Protein AF-A0A4R1UHQ1-F1 (afdb_monomer)

Radius of gyration: 19.59 Å; Cα contacts (8 Å, |Δi|>4): 85; chains: 1; bounding box: 59×23×54 Å

Sequence (107 aa):
MIKPLSAIFSPREKTRHRWSVASRTIAGTLGAYAVTALGTVAVSLVLAALGVTRSEAVTAATLASYAVFAVVAMAVFHAASPMRAWALLIGAAVPLSLIVWFLGPAR

Foldseek 3Di:
DDDPPVVVDDPVRVVVVVVFVVLLVCLLPVLLLVLLVLQLLLQLLVCVVVVDDSVVSSVVSVVVSVVSSVVLSVVSVPDPGSVRSVVVSVVSNVVSVVSCVVSPPDD

Secondary structure (DSSP, 8-state):
----GGGTS-HHHHHHHHHHHHHHHHIIIIIHHHHHHHHHHHHHHHHHHTT--HHHHHHHHHHHHHHHHHHHHHHHHHSSSHHHHHHHHHHHHHHHHHHHHHHSPP-

Structure (mmCIF, N/CA/C/O backbone):
data_AF-A0A4R1UHQ1-F1
#
_entry.id   AF-A0A4R1UHQ1-F1
#
loop_
_atom_site.group_PDB
_atom_site.id
_atom_site.type_symbol
_atom_site.label_atom_id
_atom_site.label_alt_id
_atom_site.label_comp_id
_atom_site.label_asym_id
_atom_site.label_entity_id
_atom_site.label_seq_id
_atom_site.pdbx_PDB_ins_code
_atom_site.Cartn_x
_atom_site.Cartn_y
_atom_site.Cartn_z
_atom_site.occupancy
_atom_site.B_iso_or_equiv
_atom_site.auth_seq_id
_atom_site.auth_comp_id
_atom_site.auth_asym_id
_atom_site.auth_atom_id
_atom_site.pdbx_PDB_model_num
ATOM 1 N N . MET A 1 1 ? 40.808 -8.386 -33.286 1.00 60.12 1 MET A N 1
ATOM 2 C CA . MET A 1 1 ? 40.177 -7.080 -32.987 1.00 60.12 1 MET A CA 1
ATOM 3 C C . MET A 1 1 ? 38.725 -7.329 -32.585 1.00 60.12 1 MET A C 1
ATOM 5 O O . MET A 1 1 ? 37.888 -7.543 -33.449 1.00 60.12 1 MET A O 1
ATOM 9 N N . ILE A 1 2 ? 38.445 -7.443 -31.282 1.00 64.00 2 ILE A N 1
ATOM 10 C CA . ILE A 1 2 ? 37.104 -7.759 -30.760 1.00 64.00 2 ILE A CA 1
ATOM 11 C C . ILE A 1 2 ? 36.280 -6.469 -30.818 1.00 64.00 2 ILE A C 1
ATOM 13 O O . ILE A 1 2 ? 36.606 -5.495 -30.145 1.00 64.00 2 ILE A O 1
ATOM 17 N N . LYS A 1 3 ? 35.250 -6.429 -31.668 1.00 60.28 3 LYS A N 1
ATOM 18 C CA . LYS A 1 3 ? 34.326 -5.291 -31.760 1.00 60.28 3 LYS A CA 1
ATOM 19 C C . LYS A 1 3 ? 33.634 -5.132 -30.396 1.00 60.28 3 LYS A C 1
ATOM 21 O O . LYS A 1 3 ? 33.108 -6.126 -29.893 1.00 60.28 3 LYS A O 1
ATOM 26 N N . PRO A 1 4 ? 33.637 -3.946 -29.764 1.00 62.38 4 PRO A N 1
ATOM 27 C CA . PRO A 1 4 ? 33.049 -3.801 -28.440 1.00 62.38 4 PRO A CA 1
ATOM 28 C C . PRO A 1 4 ? 31.543 -4.091 -28.516 1.00 62.38 4 PRO A C 1
ATOM 30 O O . PRO A 1 4 ? 30.826 -3.492 -29.318 1.00 62.38 4 PRO A O 1
ATOM 33 N N . LEU A 1 5 ? 31.060 -5.011 -27.671 1.00 59.25 5 LEU A N 1
ATOM 34 C CA . LEU A 1 5 ? 29.651 -5.443 -27.601 1.00 59.25 5 LEU A CA 1
ATOM 35 C C . LEU A 1 5 ? 28.675 -4.264 -27.393 1.00 59.25 5 LEU A C 1
ATOM 37 O O . LEU A 1 5 ? 27.489 -4.349 -27.708 1.00 59.25 5 LEU A O 1
ATOM 41 N N . SER A 1 6 ? 29.186 -3.133 -26.897 1.00 59.00 6 SER A N 1
ATOM 42 C CA . SER A 1 6 ? 28.455 -1.877 -26.722 1.00 59.00 6 SER A CA 1
ATOM 43 C C . SER A 1 6 ? 27.929 -1.270 -28.030 1.00 59.00 6 SER A C 1
ATOM 45 O O . SER A 1 6 ? 27.027 -0.427 -27.957 1.00 59.00 6 SER A O 1
ATOM 47 N N . ALA A 1 7 ? 28.448 -1.710 -29.185 1.00 58.22 7 ALA A N 1
ATOM 48 C CA . ALA A 1 7 ? 28.046 -1.291 -30.527 1.00 58.22 7 ALA A CA 1
ATOM 49 C C . ALA A 1 7 ? 26.864 -2.089 -31.119 1.00 58.22 7 ALA A C 1
ATOM 51 O O . ALA A 1 7 ? 26.385 -1.728 -32.189 1.00 58.22 7 ALA A O 1
ATOM 52 N N . ILE A 1 8 ? 26.401 -3.162 -30.461 1.00 61.53 8 ILE A N 1
ATOM 53 C CA . ILE A 1 8 ? 25.323 -4.028 -30.983 1.00 61.53 8 ILE A CA 1
ATOM 54 C C . ILE A 1 8 ? 23.934 -3.527 -30.554 1.00 61.53 8 ILE A C 1
ATOM 56 O O . ILE A 1 8 ? 22.986 -3.606 -31.329 1.00 61.53 8 ILE A O 1
ATOM 60 N N . PHE A 1 9 ? 23.812 -2.956 -29.351 1.00 63.31 9 PHE A N 1
ATOM 61 C CA . PHE A 1 9 ? 22.532 -2.455 -28.846 1.00 63.31 9 PHE A CA 1
ATOM 62 C C . PHE A 1 9 ? 22.223 -1.059 -29.370 1.00 63.31 9 PHE A C 1
ATOM 64 O O . PHE A 1 9 ? 22.981 -0.108 -29.133 1.00 63.31 9 PHE A O 1
ATOM 71 N N . SER A 1 10 ? 21.061 -0.918 -30.005 1.00 77.31 10 SER A N 1
ATOM 72 C CA . SER A 1 10 ? 20.586 0.381 -30.469 1.00 77.31 10 SER A CA 1
ATOM 73 C C . SER A 1 10 ? 20.373 1.331 -29.276 1.00 77.31 10 SER A C 1
ATOM 75 O O . SER A 1 10 ? 20.006 0.889 -28.178 1.00 77.31 10 SER A O 1
ATOM 77 N N . PRO A 1 11 ? 20.534 2.656 -29.448 1.00 78.69 11 PRO A N 1
ATOM 78 C CA . PRO A 1 11 ? 20.227 3.632 -28.398 1.00 78.69 11 PRO A CA 1
ATOM 79 C C . PRO A 1 11 ? 18.824 3.454 -27.788 1.00 78.69 11 PRO A C 1
ATOM 81 O O . PRO A 1 11 ? 18.617 3.716 -26.603 1.00 78.69 11 PRO A O 1
ATOM 84 N N . ARG A 1 12 ? 17.865 2.947 -28.575 1.00 82.00 12 ARG A N 1
ATOM 85 C CA . ARG A 1 12 ? 16.494 2.659 -28.132 1.00 82.00 12 ARG A CA 1
ATOM 86 C C . ARG A 1 12 ? 16.424 1.511 -27.123 1.00 82.00 12 ARG A C 1
ATOM 88 O O . ARG A 1 12 ? 15.678 1.618 -26.155 1.00 82.00 12 ARG A O 1
ATOM 95 N N . GLU A 1 13 ? 17.198 0.443 -27.296 1.00 83.12 13 GLU A N 1
ATOM 96 C CA . GLU A 1 13 ? 17.191 -0.706 -26.376 1.00 83.12 13 GLU A CA 1
ATOM 97 C C . GLU A 1 13 ? 17.782 -0.354 -25.013 1.00 83.12 13 GLU A C 1
ATOM 99 O O . GLU A 1 13 ? 17.195 -0.688 -23.982 1.00 83.12 13 GLU A O 1
ATOM 104 N N . LYS A 1 14 ? 18.885 0.405 -24.997 1.00 84.38 14 LYS A N 1
ATOM 105 C CA . LYS A 1 14 ? 19.489 0.907 -23.753 1.00 84.38 14 LYS A CA 1
ATOM 106 C C . LYS A 1 14 ? 18.506 1.796 -22.988 1.00 84.38 14 LYS A C 1
ATOM 108 O O . LYS A 1 14 ? 18.335 1.637 -21.781 1.00 84.38 14 LYS A O 1
ATOM 113 N N . THR A 1 15 ? 17.809 2.685 -23.694 1.00 88.12 15 THR A N 1
ATOM 114 C CA . THR A 1 15 ? 16.775 3.548 -23.107 1.00 88.12 15 THR A CA 1
ATOM 115 C C . THR A 1 15 ? 15.598 2.738 -22.561 1.00 88.12 15 THR A C 1
ATOM 117 O O . THR A 1 15 ? 15.200 2.958 -21.419 1.00 88.12 15 THR A O 1
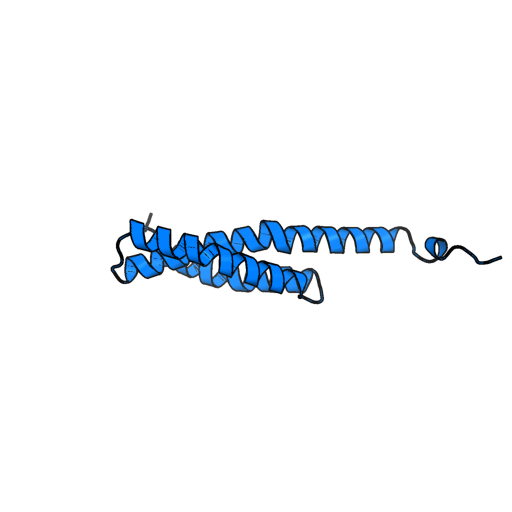ATOM 120 N N . ARG A 1 16 ? 15.083 1.745 -23.303 1.00 87.06 16 ARG A N 1
ATOM 121 C CA . ARG A 1 16 ? 14.010 0.850 -22.822 1.00 87.06 16 ARG A CA 1
ATOM 122 C C . ARG A 1 16 ? 14.419 0.074 -21.571 1.00 87.06 16 ARG A C 1
ATOM 124 O O . ARG A 1 16 ? 13.618 -0.047 -20.647 1.00 87.06 16 ARG A O 1
ATOM 131 N N . HIS A 1 17 ? 15.657 -0.413 -21.515 1.00 87.56 17 HIS A N 1
ATOM 132 C CA . HIS A 1 17 ? 16.170 -1.116 -20.342 1.00 87.56 17 HIS A CA 1
ATOM 133 C C . HIS A 1 17 ? 16.229 -0.198 -19.112 1.00 87.56 17 HIS A C 1
ATOM 135 O O . HIS A 1 17 ? 15.707 -0.553 -18.057 1.00 87.56 17 HIS A O 1
ATOM 141 N N . ARG A 1 18 ? 16.771 1.020 -19.257 1.00 90.31 18 ARG A N 1
ATOM 142 C CA . ARG A 1 18 ? 16.819 2.010 -18.165 1.00 90.31 18 ARG A CA 1
ATOM 143 C C . ARG A 1 18 ? 15.426 2.381 -17.658 1.00 90.31 18 ARG A C 1
ATOM 145 O O . ARG A 1 18 ? 15.217 2.412 -16.450 1.00 90.31 18 ARG A O 1
ATOM 152 N N . TRP A 1 19 ? 14.467 2.592 -18.561 1.00 91.62 19 TRP A N 1
ATOM 153 C CA . TRP A 1 19 ? 13.069 2.843 -18.196 1.00 91.62 19 TRP A CA 1
ATOM 154 C C . TRP A 1 19 ? 12.426 1.660 -17.472 1.00 91.62 19 TRP A C 1
ATOM 156 O O . TRP A 1 19 ? 11.700 1.856 -16.500 1.00 91.62 19 TRP A O 1
ATOM 166 N N . SER A 1 20 ? 12.722 0.431 -17.899 1.00 90.50 20 SER A N 1
ATOM 167 C CA . SER A 1 20 ? 12.245 -0.774 -17.218 1.00 90.50 20 SER A CA 1
ATOM 168 C C . SER A 1 20 ? 12.776 -0.873 -15.787 1.00 90.50 20 SER A C 1
ATOM 170 O O . SER A 1 20 ? 12.029 -1.271 -14.894 1.00 90.50 20 SER A O 1
ATOM 172 N N . VAL A 1 21 ? 14.050 -0.539 -15.564 1.00 91.69 21 VAL A N 1
ATOM 173 C CA . VAL A 1 21 ? 14.655 -0.532 -14.224 1.00 91.69 21 VAL A CA 1
ATOM 174 C C . VAL A 1 21 ? 14.042 0.579 -13.376 1.00 91.69 21 VAL A C 1
ATOM 176 O O . VAL A 1 21 ? 13.560 0.298 -12.285 1.00 91.69 21 VAL A O 1
ATOM 179 N N . ALA A 1 22 ? 13.962 1.805 -13.902 1.00 94.12 22 ALA A N 1
ATOM 180 C CA . ALA A 1 22 ? 13.365 2.937 -13.195 1.00 94.12 22 ALA A CA 1
ATOM 181 C C . ALA A 1 22 ? 11.912 2.655 -12.771 1.00 94.12 22 ALA A C 1
ATOM 183 O O . ALA A 1 22 ? 11.553 2.875 -11.618 1.00 94.12 22 ALA A O 1
ATOM 184 N N . SER A 1 23 ? 11.095 2.093 -13.670 1.00 94.12 23 SER A N 1
ATOM 185 C CA . SER A 1 23 ? 9.706 1.719 -13.374 1.00 94.12 23 SER A CA 1
ATOM 186 C C . SER A 1 23 ? 9.606 0.683 -12.251 1.00 94.12 23 SER A C 1
ATOM 188 O O . SER A 1 23 ? 8.773 0.828 -11.358 1.00 94.12 23 SER A O 1
ATOM 190 N N . ARG A 1 24 ? 10.479 -0.334 -12.249 1.00 91.44 24 ARG A N 1
ATOM 191 C CA . ARG A 1 24 ? 10.536 -1.337 -11.174 1.00 91.44 24 ARG A CA 1
ATOM 192 C C . ARG A 1 24 ? 10.965 -0.739 -9.845 1.00 91.44 24 ARG A C 1
ATOM 194 O O . ARG A 1 24 ? 10.362 -1.067 -8.832 1.00 91.44 24 ARG A O 1
ATOM 201 N N . THR A 1 25 ? 11.966 0.135 -9.845 1.00 94.88 25 THR A N 1
ATOM 202 C CA . THR A 1 25 ? 12.405 0.809 -8.621 1.00 94.88 25 THR A CA 1
ATOM 203 C C . THR A 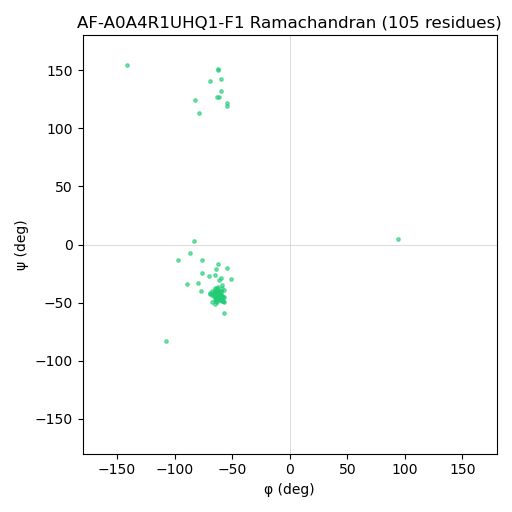1 25 ? 11.272 1.642 -8.034 1.00 94.88 25 THR A C 1
ATOM 205 O O . THR A 1 25 ? 11.018 1.549 -6.839 1.00 94.88 25 THR A O 1
ATOM 208 N N . ILE A 1 26 ? 10.535 2.388 -8.863 1.00 97.19 26 ILE A N 1
ATOM 209 C CA . ILE A 1 26 ? 9.363 3.160 -8.420 1.00 97.19 26 ILE A CA 1
ATOM 210 C C . ILE A 1 26 ? 8.276 2.231 -7.867 1.00 97.19 26 ILE A C 1
ATOM 212 O O . ILE A 1 26 ? 7.753 2.481 -6.783 1.00 97.19 26 ILE A O 1
ATOM 216 N N . ALA A 1 27 ? 7.960 1.140 -8.568 1.00 94.88 27 ALA A N 1
ATOM 217 C CA . ALA A 1 27 ? 6.964 0.175 -8.112 1.00 94.88 27 ALA A CA 1
ATOM 218 C C . ALA A 1 27 ? 7.361 -0.471 -6.771 1.00 94.88 27 ALA A C 1
ATOM 220 O O . ALA A 1 27 ? 6.548 -0.541 -5.856 1.00 94.88 27 ALA A O 1
ATOM 221 N N . GLY A 1 28 ? 8.615 -0.906 -6.628 1.00 93.06 28 GLY A N 1
ATOM 222 C CA . GLY A 1 28 ? 9.110 -1.601 -5.435 1.00 93.06 28 GLY A CA 1
ATOM 223 C C . GLY A 1 28 ? 9.366 -0.687 -4.239 1.00 93.06 28 GLY A C 1
ATOM 224 O O . GLY A 1 28 ? 9.532 -1.180 -3.129 1.00 93.06 28 GLY A O 1
ATOM 225 N N . THR A 1 29 ? 9.388 0.630 -4.451 1.00 95.00 29 THR A N 1
ATOM 226 C CA . THR A 1 29 ? 9.540 1.629 -3.387 1.00 95.00 29 THR A CA 1
ATOM 227 C C . THR A 1 29 ? 8.215 2.343 -3.143 1.00 95.00 29 THR A C 1
ATOM 229 O O . THR A 1 29 ? 7.455 1.947 -2.266 1.00 95.00 29 THR A O 1
ATOM 232 N N . LEU A 1 30 ? 7.899 3.357 -3.950 1.00 96.62 30 LEU A N 1
ATOM 233 C CA . LEU A 1 30 ? 6.709 4.192 -3.802 1.00 96.62 30 LEU A CA 1
ATOM 234 C C . LEU A 1 30 ? 5.417 3.388 -3.964 1.00 96.62 30 LEU A C 1
ATOM 236 O O . LEU A 1 30 ? 4.480 3.583 -3.197 1.00 96.62 30 LEU A O 1
ATOM 240 N N . GLY A 1 31 ? 5.375 2.465 -4.926 1.00 96.31 31 GLY A N 1
ATOM 241 C CA . GLY A 1 31 ? 4.209 1.609 -5.144 1.00 96.31 31 GLY A CA 1
ATOM 242 C C . GLY A 1 31 ? 3.945 0.670 -3.964 1.00 96.31 31 GLY A C 1
ATOM 243 O O . GLY A 1 31 ? 2.841 0.647 -3.422 1.00 96.31 31 GLY A O 1
ATOM 244 N N . ALA A 1 32 ? 4.973 -0.055 -3.520 1.00 97.25 32 ALA A N 1
ATOM 245 C CA . ALA A 1 32 ? 4.901 -0.921 -2.347 1.00 97.25 32 ALA A CA 1
ATOM 246 C C . ALA A 1 32 ? 4.537 -0.137 -1.076 1.00 97.25 32 ALA A C 1
ATOM 248 O O . ALA A 1 32 ? 3.717 -0.6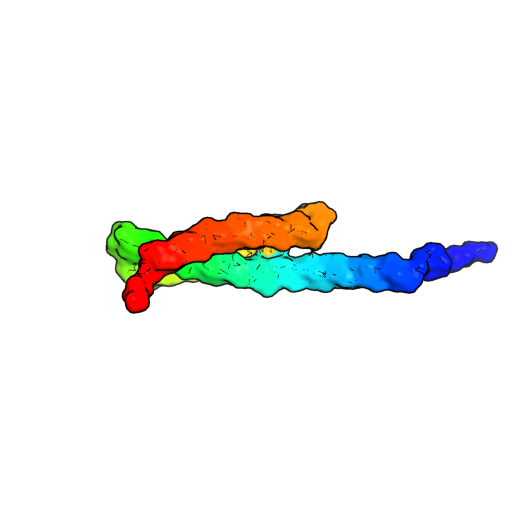01 -0.282 1.00 97.25 32 ALA A O 1
ATOM 249 N N . TYR A 1 33 ? 5.083 1.072 -0.909 1.00 97.25 33 TYR A N 1
ATOM 250 C CA . TYR A 1 33 ? 4.775 1.945 0.224 1.00 97.25 33 TYR A CA 1
AT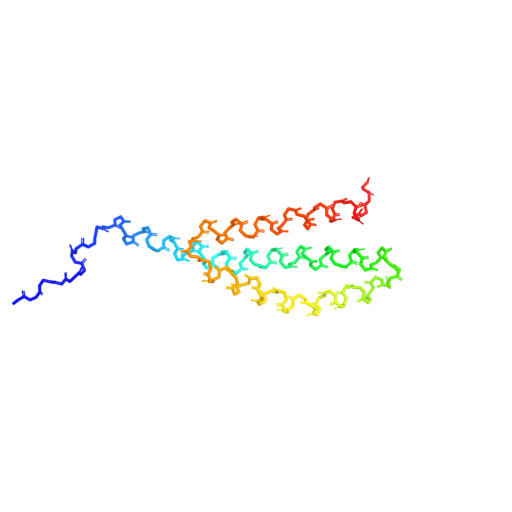OM 251 C C . TYR A 1 33 ? 3.312 2.372 0.207 1.00 97.25 33 TYR A C 1
ATOM 253 O O . TYR A 1 33 ? 2.631 2.237 1.218 1.00 97.25 33 TYR A O 1
ATOM 261 N N . ALA A 1 34 ? 2.807 2.819 -0.946 1.00 98.06 34 ALA A N 1
ATOM 262 C CA . ALA A 1 34 ? 1.419 3.239 -1.097 1.00 98.06 34 ALA A CA 1
ATOM 263 C C . ALA A 1 34 ? 0.438 2.103 -0.768 1.00 98.06 34 ALA A C 1
ATOM 265 O O . ALA A 1 34 ? -0.497 2.308 0.004 1.00 98.06 34 ALA A O 1
ATOM 266 N N . VAL A 1 35 ? 0.676 0.895 -1.294 1.00 98.31 35 VAL A N 1
ATOM 267 C CA . VAL A 1 35 ? -0.155 -0.285 -0.995 1.00 98.31 35 VAL A CA 1
ATOM 268 C C . VAL A 1 35 ? -0.071 -0.661 0.481 1.00 98.31 35 VAL A C 1
ATOM 270 O O . VAL A 1 35 ? -1.097 -0.941 1.095 1.00 98.31 35 VAL A O 1
ATOM 273 N N . THR A 1 36 ? 1.125 -0.631 1.071 1.00 98.44 36 THR A N 1
ATOM 274 C CA . THR A 1 36 ? 1.308 -0.955 2.491 1.00 98.44 36 THR A CA 1
ATOM 275 C C . THR A 1 36 ? 0.599 0.060 3.376 1.00 98.44 36 THR A C 1
ATOM 277 O O . THR A 1 36 ? -0.151 -0.338 4.255 1.00 98.44 36 THR A O 1
ATOM 280 N N . ALA A 1 37 ? 0.776 1.358 3.128 1.00 98.25 37 ALA A N 1
ATOM 281 C CA . ALA A 1 37 ? 0.123 2.414 3.892 1.00 98.25 37 ALA A CA 1
ATOM 282 C C . ALA A 1 37 ? -1.406 2.302 3.809 1.00 98.25 37 ALA A C 1
ATOM 284 O O . ALA A 1 37 ? -2.089 2.373 4.830 1.00 98.25 37 ALA A O 1
ATOM 285 N N . LEU A 1 38 ? -1.942 2.052 2.610 1.00 98.31 38 LEU A N 1
ATOM 286 C CA . LEU A 1 38 ? -3.366 1.793 2.415 1.00 98.31 38 LEU A CA 1
ATOM 287 C C . LEU A 1 38 ? -3.825 0.542 3.183 1.00 98.31 38 LEU A C 1
ATOM 289 O O . LEU A 1 38 ? -4.868 0.565 3.833 1.00 98.31 38 LEU A O 1
ATOM 293 N N . GLY A 1 39 ? -3.025 -0.526 3.154 1.00 98.25 39 GLY A N 1
ATOM 294 C CA . GLY A 1 39 ? -3.255 -1.746 3.924 1.00 98.25 39 GLY A CA 1
ATOM 295 C C . GLY A 1 39 ? -3.269 -1.502 5.431 1.00 98.25 39 GLY A C 1
ATOM 296 O O . GLY A 1 39 ? -4.172 -1.977 6.112 1.00 98.25 39 GLY A O 1
ATOM 297 N N . THR A 1 40 ? -2.338 -0.701 5.951 1.00 98.44 40 THR A N 1
ATOM 298 C CA . THR A 1 40 ? -2.283 -0.304 7.364 1.00 98.44 40 THR A CA 1
ATOM 299 C C . THR A 1 40 ? -3.570 0.395 7.787 1.00 98.44 40 THR A C 1
ATOM 301 O O . THR A 1 40 ? -4.131 0.071 8.835 1.00 98.44 40 THR A O 1
ATOM 304 N N . VAL A 1 41 ? -4.075 1.321 6.966 1.00 98.12 41 VAL A N 1
ATOM 305 C CA . VAL A 1 41 ? -5.353 2.002 7.221 1.00 98.12 41 VAL A CA 1
ATOM 306 C C . VAL A 1 41 ? -6.509 1.003 7.192 1.00 98.12 41 VAL A C 1
ATOM 308 O O . VAL A 1 41 ? -7.303 0.975 8.130 1.00 98.12 41 VAL A O 1
ATOM 311 N N . ALA A 1 42 ? -6.584 0.154 6.165 1.00 98.12 42 ALA A N 1
ATOM 312 C CA . ALA A 1 42 ? -7.639 -0.849 6.033 1.00 98.12 42 ALA A CA 1
ATOM 313 C C . ALA A 1 42 ? -7.682 -1.798 7.242 1.00 98.12 42 ALA A C 1
ATOM 315 O O . ALA A 1 42 ? -8.739 -1.984 7.838 1.00 98.12 42 ALA A O 1
ATOM 316 N N . VAL A 1 43 ? -6.534 -2.341 7.657 1.00 98.25 43 VAL A N 1
ATOM 317 C CA . VAL A 1 43 ? -6.428 -3.234 8.822 1.00 98.25 43 VAL A CA 1
ATOM 318 C C . VAL A 1 43 ? -6.805 -2.504 10.107 1.00 98.25 43 VAL A C 1
ATOM 320 O O . VAL A 1 43 ? -7.538 -3.055 10.922 1.00 98.25 43 VAL A O 1
ATOM 323 N N . SER A 1 44 ? -6.371 -1.252 10.274 1.00 98.25 44 SER A N 1
ATOM 324 C CA . SER A 1 44 ? -6.736 -0.434 11.438 1.00 98.25 44 SER A CA 1
ATOM 325 C C . SER A 1 44 ? -8.254 -0.248 11.546 1.00 98.25 44 SER A C 1
ATOM 327 O O . SER A 1 44 ? -8.811 -0.372 12.634 1.00 98.25 44 SER A O 1
ATOM 329 N N . LEU A 1 45 ? -8.929 0.021 10.422 1.00 97.50 45 LEU A N 1
ATOM 330 C CA . LEU A 1 45 ? -10.387 0.165 10.367 1.00 97.50 45 LEU A CA 1
ATOM 331 C C . LEU A 1 45 ? -11.104 -1.158 10.635 1.00 97.50 45 LEU A C 1
A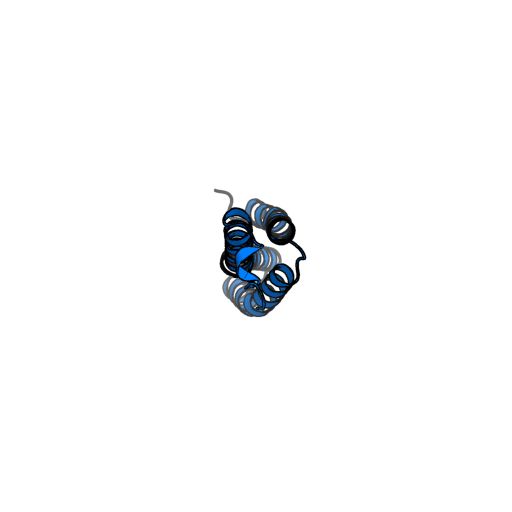TOM 333 O O . LEU A 1 45 ? -12.065 -1.176 11.397 1.00 97.50 45 LEU A O 1
ATOM 337 N N . VAL A 1 46 ? -10.622 -2.263 10.061 1.00 97.81 46 VAL A N 1
ATOM 338 C CA . VAL A 1 46 ? -11.179 -3.600 10.311 1.00 97.81 46 VAL A CA 1
ATOM 339 C C . VAL A 1 46 ? -11.061 -3.967 11.790 1.00 97.81 46 VAL A C 1
ATOM 341 O O . VAL A 1 46 ? -12.048 -4.372 12.392 1.00 97.81 46 VAL A O 1
ATOM 344 N N . LEU A 1 47 ? -9.892 -3.780 12.408 1.00 97.75 47 LEU A N 1
ATOM 345 C CA . LEU A 1 47 ? -9.695 -4.067 13.832 1.00 97.75 47 LEU A CA 1
ATOM 346 C C . LEU A 1 47 ? -10.588 -3.192 14.720 1.00 97.75 47 LEU A C 1
ATOM 348 O O . LEU A 1 47 ? -11.204 -3.700 15.655 1.00 97.75 47 LEU A O 1
ATOM 352 N N . ALA A 1 48 ? -10.708 -1.901 14.404 1.00 96.81 48 ALA A N 1
ATOM 353 C CA . ALA A 1 48 ? -11.609 -1.008 15.125 1.00 96.81 48 ALA A CA 1
ATOM 354 C C . ALA A 1 48 ? -13.082 -1.432 14.979 1.00 96.81 48 ALA A C 1
ATOM 356 O O . ALA A 1 48 ? -13.819 -1.429 15.962 1.00 96.81 48 ALA A O 1
ATOM 357 N N . ALA A 1 49 ? -13.503 -1.860 13.783 1.00 95.25 49 ALA A N 1
ATOM 358 C CA . ALA A 1 49 ? -14.849 -2.383 13.539 1.00 95.25 49 ALA A CA 1
ATOM 359 C C . ALA A 1 49 ? -15.129 -3.692 14.302 1.00 95.25 49 ALA A C 1
ATOM 361 O O . ALA A 1 49 ? -16.276 -3.973 14.639 1.00 95.25 49 ALA A O 1
ATOM 362 N N . LEU A 1 50 ? -14.087 -4.466 14.620 1.00 96.75 50 LEU A N 1
ATOM 363 C CA . LEU A 1 50 ? -14.159 -5.662 15.466 1.00 96.75 50 LEU A CA 1
ATOM 364 C C . LEU A 1 50 ? -14.125 -5.350 16.977 1.00 96.75 50 LEU A C 1
ATOM 366 O O . LEU A 1 50 ? -14.133 -6.275 17.785 1.00 96.75 50 LEU A O 1
ATOM 370 N N . GLY A 1 51 ? -14.097 -4.072 17.371 1.00 96.25 51 GLY A N 1
ATOM 371 C CA . GLY A 1 51 ? -14.152 -3.635 18.770 1.00 96.25 51 GLY A CA 1
ATOM 372 C C . GLY A 1 51 ? -12.793 -3.396 19.436 1.00 96.25 51 GLY A C 1
ATOM 373 O O . GLY A 1 51 ? -12.753 -3.098 20.628 1.00 96.25 51 GLY A O 1
ATOM 374 N N . VAL A 1 52 ? -11.681 -3.492 18.698 1.00 97.62 52 VAL A N 1
ATOM 375 C CA . VAL A 1 52 ? -10.352 -3.128 19.219 1.00 97.62 52 VAL A CA 1
ATOM 376 C C . VAL A 1 52 ? -10.280 -1.614 19.420 1.00 97.62 52 VAL A C 1
ATOM 378 O O . VAL A 1 52 ? -10.771 -0.841 18.593 1.00 97.62 52 VAL A O 1
ATOM 381 N N . THR A 1 53 ? -9.639 -1.162 20.502 1.00 97.19 53 THR A N 1
ATOM 382 C CA . THR A 1 53 ? -9.459 0.276 20.728 1.00 97.19 53 THR A CA 1
ATOM 383 C C . THR A 1 53 ? -8.667 0.904 19.577 1.00 97.19 53 THR A C 1
ATOM 385 O O . THR A 1 53 ? -7.734 0.311 19.030 1.00 97.19 53 THR A O 1
ATOM 388 N N . ARG A 1 54 ? -9.021 2.132 19.179 1.00 94.62 54 ARG A N 1
ATOM 389 C CA . ARG A 1 54 ? -8.430 2.771 17.990 1.00 94.62 54 ARG A CA 1
ATOM 390 C C . ARG A 1 54 ? -6.905 2.905 18.087 1.00 94.62 54 ARG A C 1
ATOM 392 O O . ARG A 1 54 ? -6.215 2.742 17.084 1.00 94.62 54 ARG A O 1
ATOM 399 N N . SER A 1 55 ? -6.383 3.192 19.279 1.00 97.38 55 SER A N 1
ATOM 400 C CA . SER A 1 55 ? -4.942 3.294 19.536 1.00 97.38 55 SER A CA 1
ATOM 401 C C . SER A 1 55 ? -4.226 1.957 19.359 1.00 97.38 55 SER A C 1
ATOM 403 O O . SER A 1 55 ? -3.180 1.911 18.712 1.00 97.38 55 SER A O 1
ATOM 405 N N . GLU A 1 56 ? -4.789 0.866 19.880 1.00 97.69 56 GLU A N 1
ATOM 406 C CA . GLU A 1 56 ? -4.208 -0.474 19.741 1.00 97.69 56 GLU A CA 1
ATOM 407 C C . GLU A 1 56 ? -4.293 -0.965 18.297 1.00 97.69 56 GLU A C 1
ATOM 409 O O . GLU A 1 56 ? -3.302 -1.460 17.767 1.00 97.69 56 GLU A O 1
ATOM 414 N N . ALA A 1 57 ? -5.431 -0.750 17.628 1.00 98.06 57 ALA A N 1
ATOM 415 C CA . ALA A 1 57 ? -5.635 -1.123 16.231 1.00 98.06 57 ALA A CA 1
ATOM 416 C C . ALA A 1 57 ? -4.591 -0.473 15.308 1.00 98.06 57 ALA A C 1
ATOM 418 O O . ALA A 1 57 ? -3.936 -1.165 14.527 1.00 98.06 57 ALA A O 1
ATOM 419 N N . VAL A 1 58 ? -4.389 0.845 15.432 1.00 97.88 58 VAL A N 1
ATOM 420 C CA . VAL A 1 58 ? -3.398 1.580 14.628 1.00 97.88 58 VAL A CA 1
ATOM 421 C C . VAL A 1 58 ? -1.974 1.145 14.967 1.00 97.88 58 VAL A C 1
ATOM 423 O O . VAL A 1 58 ? -1.159 0.967 14.060 1.00 97.88 58 VAL A O 1
ATOM 426 N N . THR A 1 59 ? -1.665 0.935 16.248 1.00 98.38 59 THR A N 1
ATOM 427 C CA . THR A 1 59 ? -0.331 0.489 16.678 1.00 98.38 59 THR A CA 1
ATOM 428 C C . THR A 1 59 ? -0.009 -0.896 16.115 1.00 98.38 59 THR A C 1
ATOM 430 O O . THR A 1 59 ? 1.030 -1.075 15.479 1.00 98.38 59 THR A O 1
ATOM 433 N N . ALA A 1 60 ? -0.923 -1.858 16.267 1.00 97.88 60 ALA A N 1
ATOM 434 C CA . ALA A 1 60 ? -0.763 -3.215 15.752 1.00 97.88 60 ALA A CA 1
ATOM 435 C C . ALA A 1 60 ? -0.635 -3.235 14.221 1.00 97.88 60 ALA A C 1
ATOM 437 O O . ALA A 1 60 ? 0.277 -3.869 13.688 1.00 97.88 60 ALA A O 1
ATOM 438 N N . ALA A 1 61 ? -1.490 -2.493 13.509 1.00 98.06 61 ALA A N 1
ATOM 439 C CA . ALA A 1 61 ? -1.422 -2.388 12.054 1.00 98.06 61 ALA A CA 1
ATOM 440 C C . ALA A 1 61 ? -0.103 -1.753 11.580 1.00 98.06 61 ALA A C 1
ATOM 442 O O . ALA A 1 61 ? 0.494 -2.216 10.610 1.00 98.06 61 ALA A O 1
ATOM 443 N N . THR A 1 62 ? 0.385 -0.725 12.279 1.00 97.88 62 THR A N 1
ATOM 444 C CA . THR A 1 62 ? 1.652 -0.054 11.947 1.00 97.88 62 THR A CA 1
ATOM 445 C C . THR A 1 62 ? 2.843 -0.990 12.140 1.00 97.88 62 THR A C 1
ATOM 447 O O . THR A 1 62 ? 3.711 -1.055 11.273 1.00 97.88 62 THR A O 1
ATOM 450 N N . LEU A 1 63 ? 2.874 -1.777 13.219 1.00 98.25 63 LEU A N 1
ATOM 451 C CA . LEU A 1 63 ? 3.919 -2.785 13.427 1.00 98.25 63 LEU A CA 1
ATOM 452 C C . LEU A 1 63 ? 3.872 -3.879 12.352 1.00 98.25 63 LEU A C 1
ATOM 454 O O . LEU A 1 63 ? 4.903 -4.210 11.764 1.00 98.25 63 LEU A O 1
ATOM 458 N N . ALA A 1 64 ? 2.677 -4.384 12.028 1.00 97.62 64 ALA A N 1
ATOM 459 C CA . ALA A 1 64 ? 2.493 -5.364 10.958 1.00 97.62 64 ALA A CA 1
ATOM 460 C C . ALA A 1 64 ? 2.927 -4.821 9.582 1.00 97.62 64 ALA A C 1
ATOM 462 O O . ALA A 1 64 ? 3.417 -5.579 8.741 1.00 97.62 64 ALA A O 1
ATOM 463 N N . SER A 1 65 ? 2.807 -3.506 9.363 1.00 97.88 65 SER A N 1
ATOM 464 C CA . SER A 1 65 ? 3.141 -2.857 8.092 1.00 97.88 65 SER A CA 1
ATOM 465 C C . SER A 1 65 ? 4.599 -3.047 7.663 1.00 97.88 65 SER A C 1
ATOM 467 O O . SER A 1 65 ? 4.860 -3.128 6.467 1.00 97.88 65 SER A O 1
ATOM 469 N N . TYR A 1 66 ? 5.545 -3.212 8.595 1.00 97.25 66 TYR A N 1
ATOM 470 C CA . TYR A 1 66 ? 6.948 -3.477 8.254 1.00 97.25 66 TYR A CA 1
ATOM 471 C C . TYR A 1 66 ? 7.120 -4.817 7.531 1.00 97.25 66 TYR A C 1
ATOM 473 O O . TYR A 1 66 ? 7.794 -4.892 6.501 1.00 97.25 66 TYR A O 1
ATOM 481 N N . ALA A 1 67 ? 6.474 -5.869 8.041 1.00 97.88 67 ALA A N 1
ATOM 482 C CA . ALA A 1 67 ? 6.495 -7.186 7.413 1.00 97.88 67 ALA A CA 1
ATOM 483 C C . ALA A 1 67 ? 5.742 -7.168 6.076 1.00 97.88 67 ALA A C 1
ATOM 485 O O . ALA A 1 67 ? 6.242 -7.686 5.076 1.00 97.88 67 ALA A O 1
ATOM 486 N N . VAL A 1 68 ? 4.576 -6.513 6.035 1.00 97.44 68 VAL A N 1
ATOM 487 C CA . VAL A 1 68 ? 3.782 -6.366 4.805 1.00 97.44 68 VAL A CA 1
ATOM 488 C C . VAL A 1 68 ? 4.573 -5.622 3.729 1.00 97.44 68 VAL A C 1
ATOM 490 O O . VAL A 1 68 ? 4.642 -6.099 2.599 1.00 97.44 68 VAL A O 1
ATOM 493 N N . PHE A 1 69 ? 5.235 -4.513 4.070 1.00 97.31 69 PHE A N 1
ATOM 494 C CA . PHE A 1 69 ? 6.061 -3.752 3.133 1.00 97.31 69 PHE A CA 1
ATOM 495 C C . PHE A 1 69 ? 7.175 -4.609 2.538 1.00 97.31 69 PHE A C 1
ATOM 497 O O . PHE A 1 69 ? 7.354 -4.615 1.321 1.00 97.31 69 PHE A O 1
ATOM 504 N N . ALA A 1 70 ? 7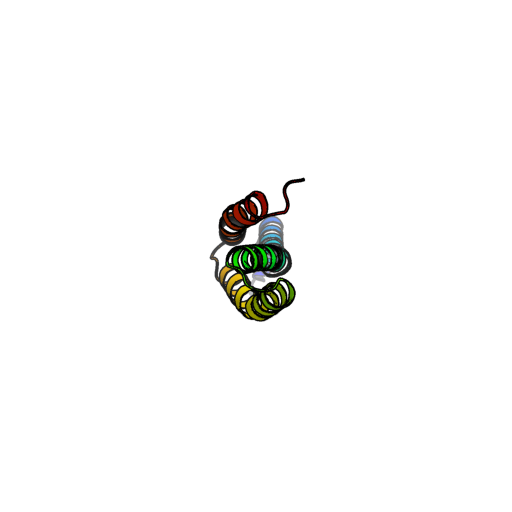.893 -5.364 3.375 1.00 97.25 70 ALA A N 1
ATOM 505 C CA . ALA A 1 70 ? 8.956 -6.249 2.914 1.00 97.25 70 ALA A CA 1
ATOM 506 C C . ALA A 1 70 ? 8.424 -7.295 1.923 1.00 97.25 70 ALA A C 1
ATOM 508 O O . ALA A 1 70 ? 8.980 -7.447 0.836 1.00 97.25 70 ALA A O 1
ATOM 509 N N . VAL A 1 71 ? 7.307 -7.956 2.247 1.00 97.69 71 VAL A N 1
ATOM 510 C CA . VAL A 1 71 ? 6.677 -8.957 1.369 1.00 97.69 71 VAL A CA 1
ATOM 511 C C . VAL A 1 71 ? 6.228 -8.337 0.044 1.00 97.69 71 VAL A C 1
ATOM 513 O O . VAL A 1 71 ? 6.511 -8.891 -1.020 1.00 97.69 71 VAL A O 1
ATOM 516 N N . VAL A 1 72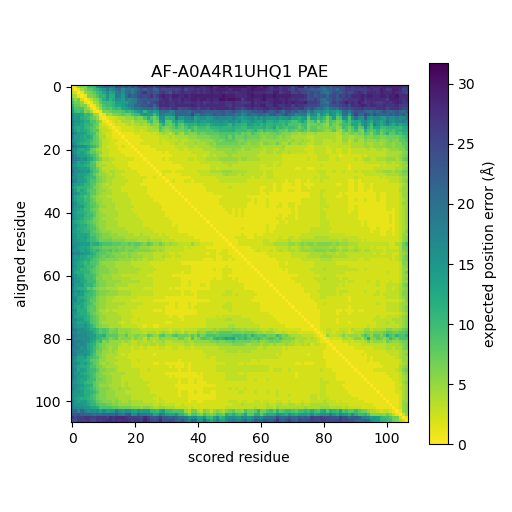 ? 5.572 -7.174 0.080 1.00 97.06 72 VAL A N 1
ATOM 517 C CA . VAL A 1 72 ? 5.100 -6.480 -1.129 1.00 97.06 72 VAL A CA 1
ATOM 518 C C . VAL A 1 72 ? 6.279 -6.033 -1.996 1.00 97.06 72 VAL A C 1
ATOM 520 O O . VAL A 1 72 ? 6.272 -6.264 -3.207 1.00 97.06 72 VAL A O 1
ATOM 523 N N . ALA A 1 73 ? 7.322 -5.450 -1.400 1.00 95.69 73 ALA A N 1
ATOM 524 C CA . ALA A 1 73 ? 8.527 -5.046 -2.118 1.00 95.69 73 ALA A CA 1
ATOM 525 C C . ALA A 1 73 ? 9.228 -6.257 -2.759 1.00 95.69 73 ALA A C 1
ATOM 527 O O . ALA A 1 73 ? 9.561 -6.217 -3.946 1.00 95.69 73 ALA A O 1
ATOM 528 N N . MET A 1 74 ? 9.387 -7.363 -2.021 1.00 96.12 74 MET A N 1
ATOM 529 C CA . MET A 1 74 ? 9.952 -8.610 -2.549 1.00 96.12 74 MET A CA 1
ATOM 530 C C . MET A 1 74 ? 9.133 -9.149 -3.726 1.00 96.12 74 MET A C 1
ATOM 532 O O . MET A 1 74 ? 9.711 -9.501 -4.753 1.00 96.12 74 MET A O 1
ATOM 536 N N . ALA A 1 75 ? 7.800 -9.158 -3.628 1.00 95.12 75 ALA A N 1
ATOM 537 C CA . ALA A 1 75 ? 6.925 -9.599 -4.712 1.00 95.12 75 ALA A CA 1
ATOM 538 C C . ALA A 1 75 ? 7.084 -8.735 -5.976 1.00 95.12 75 ALA A C 1
ATOM 540 O O . ALA A 1 75 ? 7.151 -9.264 -7.089 1.00 95.12 75 ALA A O 1
ATOM 541 N N . VAL A 1 76 ? 7.210 -7.413 -5.818 1.00 95.19 76 VAL A N 1
ATOM 542 C CA . VAL A 1 76 ? 7.449 -6.486 -6.934 1.00 95.19 76 VAL A CA 1
ATOM 543 C C . VAL A 1 76 ? 8.798 -6.743 -7.604 1.00 95.19 76 VAL A C 1
ATOM 545 O O . VAL A 1 76 ? 8.862 -6.822 -8.834 1.00 95.19 76 VAL A O 1
ATOM 548 N N . PHE A 1 77 ? 9.873 -6.899 -6.827 1.00 92.19 77 PHE A N 1
ATOM 549 C CA . PHE A 1 77 ? 11.199 -7.172 -7.387 1.00 92.19 77 PHE A CA 1
ATOM 550 C C . PHE A 1 77 ? 11.313 -8.579 -7.987 1.00 92.19 77 PHE A C 1
ATOM 552 O O . PHE A 1 77 ? 12.059 -8.767 -8.948 1.00 92.19 77 PHE A O 1
ATOM 559 N N . HIS A 1 78 ? 10.532 -9.542 -7.493 1.00 94.19 78 HIS A N 1
ATOM 560 C CA . HIS A 1 78 ? 10.447 -10.891 -8.049 1.00 94.19 78 HIS A CA 1
ATOM 561 C C . HIS A 1 78 ? 9.623 -10.964 -9.349 1.00 94.19 78 HIS A C 1
ATOM 563 O O . HIS A 1 78 ? 9.821 -11.864 -10.166 1.00 94.19 78 HIS A O 1
ATOM 569 N N . ALA A 1 79 ? 8.697 -10.029 -9.584 1.00 91.38 79 ALA A N 1
ATOM 570 C CA . ALA A 1 79 ? 7.826 -10.058 -10.756 1.00 91.38 79 ALA A CA 1
ATOM 571 C C . ALA A 1 79 ? 8.633 -10.009 -12.062 1.00 91.38 79 ALA A C 1
ATOM 573 O O . ALA A 1 79 ? 9.470 -9.132 -12.235 1.00 91.38 79 ALA A O 1
ATOM 574 N N . ALA A 1 80 ? 8.341 -10.892 -13.026 1.00 83.81 80 ALA A N 1
ATOM 575 C CA . ALA A 1 80 ? 9.124 -11.049 -14.263 1.00 83.81 80 ALA A CA 1
ATOM 576 C C . ALA A 1 80 ? 9.132 -9.822 -15.205 1.00 83.81 80 ALA A C 1
ATOM 578 O O . ALA A 1 80 ? 10.048 -9.676 -16.014 1.00 83.81 80 ALA A O 1
ATOM 579 N N . SER A 1 81 ? 8.152 -8.919 -15.096 1.00 87.56 81 SER A N 1
ATOM 580 C CA . SER A 1 81 ? 8.072 -7.695 -15.904 1.00 87.56 81 SER A CA 1
ATOM 581 C C . SER A 1 81 ? 7.572 -6.498 -15.084 1.00 87.56 81 SER A C 1
ATOM 583 O O . SER A 1 81 ? 6.824 -6.695 -14.122 1.00 87.56 81 SER A O 1
ATOM 585 N N . PRO A 1 82 ? 7.918 -5.250 -15.469 1.00 86.25 82 PRO A N 1
ATOM 586 C CA . PRO A 1 82 ? 7.399 -4.054 -14.799 1.00 86.25 82 PRO A CA 1
ATOM 587 C C . PRO A 1 82 ? 5.868 -3.999 -14.795 1.00 86.25 82 PRO A C 1
ATOM 589 O O . PRO A 1 82 ? 5.266 -3.653 -13.786 1.00 86.25 82 PRO A O 1
ATOM 592 N N . MET A 1 83 ? 5.225 -4.408 -15.894 1.00 91.19 83 MET A N 1
ATOM 593 C CA . MET A 1 83 ? 3.762 -4.417 -15.990 1.00 91.19 83 MET A CA 1
ATOM 594 C C . MET A 1 83 ? 3.129 -5.371 -14.969 1.00 91.19 83 MET A C 1
ATOM 596 O O . MET A 1 83 ? 2.127 -5.035 -14.347 1.00 91.19 83 MET A O 1
ATOM 600 N N . ARG A 1 84 ? 3.738 -6.545 -14.754 1.00 92.31 84 ARG A N 1
ATOM 601 C CA . ARG A 1 84 ? 3.281 -7.503 -13.738 1.00 92.31 84 ARG A CA 1
ATOM 602 C C . ARG A 1 84 ? 3.422 -6.950 -12.322 1.00 92.31 84 ARG A C 1
ATOM 604 O O . ARG A 1 84 ? 2.516 -7.150 -11.525 1.00 92.31 84 ARG A O 1
ATOM 611 N N . ALA A 1 85 ? 4.507 -6.232 -12.027 1.00 94.19 85 ALA A N 1
ATOM 612 C CA . ALA A 1 85 ? 4.674 -5.572 -10.732 1.00 94.19 85 ALA A CA 1
ATOM 613 C C . ALA A 1 85 ? 3.542 -4.571 -10.453 1.00 94.19 85 ALA A C 1
ATOM 615 O O . ALA A 1 85 ? 2.914 -4.630 -9.400 1.00 94.19 85 ALA A O 1
ATOM 616 N N . TRP A 1 86 ? 3.230 -3.699 -11.415 1.00 95.69 86 TRP A N 1
ATOM 617 C CA . TRP A 1 86 ? 2.125 -2.748 -11.274 1.00 95.69 86 TRP A CA 1
ATOM 618 C C . TRP A 1 86 ? 0.762 -3.432 -11.176 1.00 95.69 86 TRP A C 1
ATOM 620 O O . TRP A 1 86 ? -0.054 -3.027 -10.355 1.00 95.69 86 TRP A O 1
ATOM 630 N N . ALA A 1 87 ? 0.523 -4.494 -11.949 1.00 96.88 87 ALA A N 1
ATOM 631 C CA . ALA A 1 87 ? -0.718 -5.259 -11.867 1.00 96.88 87 ALA A CA 1
ATOM 632 C C . ALA A 1 87 ? -0.925 -5.890 -10.479 1.00 96.88 87 ALA A C 1
ATOM 634 O O . ALA A 1 87 ? -2.036 -5.845 -9.960 1.00 96.88 87 ALA A O 1
ATOM 635 N N . LEU A 1 88 ? 0.136 -6.419 -9.855 1.00 95.94 88 LEU A N 1
ATOM 636 C CA . LEU A 1 88 ? 0.080 -6.932 -8.481 1.00 95.94 88 LEU A CA 1
ATOM 637 C C . LEU A 1 88 ? -0.266 -5.823 -7.479 1.00 95.94 88 LEU A C 1
ATOM 639 O O . LEU A 1 88 ? -1.144 -6.009 -6.640 1.00 95.94 88 LEU A O 1
ATOM 643 N N . LEU A 1 89 ? 0.382 -4.659 -7.590 1.00 97.38 89 LEU A N 1
ATOM 644 C CA . LEU A 1 89 ? 0.130 -3.525 -6.697 1.00 97.38 89 LEU A CA 1
ATOM 645 C C . LEU A 1 89 ? -1.295 -2.984 -6.838 1.00 97.38 89 LEU A C 1
ATOM 647 O O . LEU A 1 89 ? -1.967 -2.775 -5.834 1.00 97.38 89 LEU A O 1
ATOM 651 N N . ILE A 1 90 ? -1.776 -2.791 -8.068 1.00 97.69 90 ILE A N 1
ATOM 652 C CA . ILE A 1 90 ? -3.143 -2.322 -8.334 1.00 97.69 90 ILE A CA 1
ATOM 653 C C . ILE A 1 90 ? -4.155 -3.370 -7.866 1.00 97.69 90 ILE A C 1
ATOM 655 O O . ILE A 1 90 ? -5.125 -3.027 -7.194 1.00 97.69 90 ILE A O 1
ATOM 659 N N . GLY A 1 91 ? -3.904 -4.647 -8.162 1.00 97.62 91 GLY A N 1
ATOM 660 C CA . GLY A 1 91 ? -4.748 -5.755 -7.724 1.00 97.62 91 GLY A CA 1
ATOM 661 C C . GLY A 1 91 ? -4.885 -5.837 -6.203 1.00 97.62 91 GLY A C 1
ATOM 662 O O . GLY A 1 91 ? -5.966 -6.148 -5.719 1.00 97.62 91 GLY A O 1
ATOM 663 N N . ALA A 1 92 ? -3.833 -5.499 -5.450 1.00 97.31 92 ALA A N 1
ATOM 664 C CA . ALA A 1 92 ? -3.893 -5.378 -3.994 1.00 97.31 92 ALA A CA 1
ATOM 665 C C . ALA A 1 92 ? -4.566 -4.071 -3.535 1.00 97.31 92 ALA A C 1
ATOM 667 O O . ALA A 1 92 ? -5.352 -4.076 -2.591 1.00 97.31 92 ALA A O 1
ATOM 668 N N . ALA A 1 93 ? -4.295 -2.947 -4.202 1.00 97.81 93 ALA A N 1
ATOM 669 C CA . ALA A 1 93 ? -4.830 -1.641 -3.824 1.00 97.81 93 ALA A CA 1
ATOM 670 C C . ALA A 1 93 ? -6.356 -1.557 -3.958 1.00 97.81 93 ALA A C 1
ATOM 672 O O . ALA A 1 93 ? -7.002 -0.929 -3.121 1.00 97.81 93 ALA A O 1
ATOM 673 N N . VAL A 1 94 ? -6.944 -2.179 -4.983 1.00 98.19 94 VAL A N 1
ATOM 674 C CA . VAL A 1 94 ? -8.395 -2.143 -5.237 1.00 98.19 94 VAL A CA 1
ATOM 675 C C . VAL A 1 94 ? -9.218 -2.665 -4.048 1.00 98.19 94 VAL A C 1
ATOM 677 O O . VAL A 1 94 ? -10.012 -1.888 -3.514 1.00 98.19 94 VAL A O 1
ATOM 680 N N . PRO A 1 95 ? -9.050 -3.916 -3.570 1.00 97.94 95 PRO A N 1
ATOM 681 C CA . PRO A 1 95 ? -9.829 -4.419 -2.441 1.00 97.94 95 PRO A CA 1
ATOM 682 C C . PRO A 1 95 ? -9.552 -3.636 -1.153 1.00 97.94 95 PRO A C 1
ATOM 684 O O . PRO A 1 95 ? -10.486 -3.352 -0.408 1.00 97.94 95 PRO A 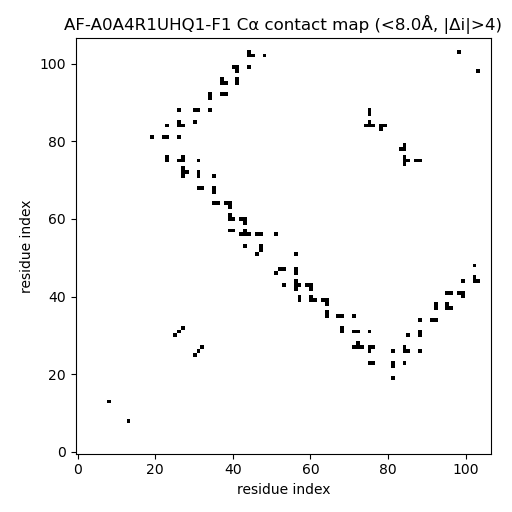O 1
ATOM 687 N N . LEU A 1 96 ? -8.305 -3.215 -0.914 1.00 97.81 96 LEU A N 1
ATOM 688 C CA . LEU A 1 96 ? -7.971 -2.383 0.246 1.00 97.81 96 LEU A CA 1
ATOM 689 C C . LEU A 1 96 ? -8.690 -1.028 0.201 1.00 97.81 96 LEU A C 1
ATOM 691 O O . LEU A 1 96 ? -9.213 -0.5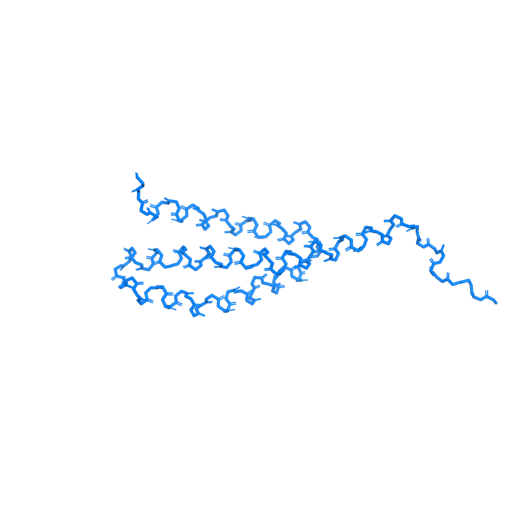77 1.217 1.00 97.81 96 LEU A O 1
ATOM 695 N N . SER A 1 97 ? -8.774 -0.404 -0.976 1.00 97.00 97 SER A N 1
ATOM 696 C CA . SER A 1 97 ? -9.493 0.862 -1.160 1.00 97.00 97 SER A CA 1
ATOM 697 C C . SER A 1 97 ? -10.987 0.697 -0.897 1.00 97.00 97 SER A C 1
ATOM 699 O O . SER A 1 97 ? -11.588 1.559 -0.264 1.00 97.00 97 SER A O 1
ATOM 701 N N . LEU A 1 98 ? -11.581 -0.420 -1.333 1.00 97.62 98 LEU A N 1
ATOM 702 C CA . LEU A 1 98 ? -12.984 -0.731 -1.056 1.00 97.62 98 LEU A CA 1
ATOM 703 C C . LEU A 1 98 ? -13.233 -0.895 0.448 1.00 97.62 98 LEU A C 1
ATOM 705 O O . LEU A 1 98 ? -14.182 -0.316 0.967 1.00 97.62 98 LEU A O 1
ATOM 709 N N . ILE A 1 99 ? -12.360 -1.611 1.164 1.00 96.94 99 ILE A N 1
ATOM 710 C CA . ILE A 1 99 ? -12.455 -1.748 2.627 1.00 96.94 99 ILE A CA 1
ATOM 711 C C . ILE A 1 99 ? -12.424 -0.371 3.298 1.00 96.94 99 ILE A C 1
ATOM 713 O O . ILE A 1 99 ? -13.288 -0.067 4.120 1.00 96.94 99 ILE A O 1
ATOM 717 N N . VAL A 1 100 ? -11.461 0.479 2.926 1.00 97.00 100 VAL A N 1
ATOM 718 C CA . VAL A 1 100 ? -11.347 1.840 3.473 1.00 97.00 100 VAL A CA 1
ATOM 719 C C . VAL A 1 100 ? -12.569 2.689 3.131 1.00 97.00 100 VAL A C 1
ATOM 721 O O . VAL A 1 100 ? -13.003 3.476 3.963 1.00 97.00 100 VAL A O 1
ATOM 724 N N . TRP A 1 101 ? -13.147 2.531 1.942 1.00 96.06 101 TRP A N 1
ATOM 725 C CA . TRP A 1 101 ? -14.351 3.254 1.544 1.00 96.06 101 TRP A CA 1
ATOM 726 C C . TRP A 1 101 ? -15.574 2.876 2.390 1.00 96.06 101 TRP A C 1
ATOM 728 O O . TRP A 1 101 ? -16.303 3.761 2.824 1.00 96.06 101 TRP A O 1
ATOM 738 N N . PHE A 1 102 ? -15.791 1.583 2.650 1.00 95.88 102 PHE A N 1
ATOM 739 C CA . PHE A 1 102 ? -16.965 1.110 3.395 1.00 95.88 102 PHE A CA 1
ATOM 740 C C . PHE A 1 102 ? -16.843 1.260 4.915 1.00 95.88 102 PHE A C 1
ATOM 742 O O . PHE A 1 102 ? -17.852 1.468 5.581 1.00 95.88 102 PHE A O 1
ATOM 749 N N . LEU A 1 103 ? -15.632 1.128 5.467 1.00 94.38 103 LEU A N 1
ATOM 750 C CA . LEU A 1 103 ? -15.382 1.247 6.911 1.00 94.38 103 LEU A CA 1
ATOM 751 C C . LEU A 1 103 ? -14.890 2.635 7.328 1.00 94.38 103 LEU A C 1
ATOM 753 O O . LEU A 1 103 ? -14.826 2.943 8.518 1.00 94.38 103 LEU A O 1
ATOM 757 N N . GLY A 1 104 ? -14.481 3.457 6.364 1.00 88.12 104 GLY A N 1
ATOM 758 C CA . GLY A 1 104 ? -14.106 4.837 6.611 1.00 88.12 104 GLY A CA 1
ATOM 759 C C . GLY A 1 104 ? -15.303 5.625 7.143 1.00 88.12 104 GLY A C 1
ATOM 760 O O . GLY A 1 104 ? -16.447 5.291 6.835 1.00 88.12 104 GLY A O 1
ATOM 761 N N . PRO A 1 105 ? -15.069 6.670 7.953 1.00 76.75 105 PRO A N 1
ATOM 762 C CA . PRO A 1 105 ? -16.151 7.507 8.449 1.00 76.75 105 PRO A CA 1
ATOM 763 C C . PRO A 1 105 ? -16.974 8.032 7.268 1.00 76.75 105 PRO A C 1
ATOM 765 O O . PRO A 1 105 ? -16.421 8.666 6.363 1.00 76.75 105 PRO A O 1
ATOM 768 N N . ALA A 1 106 ? -18.276 7.725 7.275 1.00 63.31 106 ALA A N 1
ATOM 769 C CA . ALA A 1 106 ? -19.229 8.286 6.330 1.00 63.31 106 ALA A CA 1
ATOM 770 C C . ALA A 1 106 ? -19.109 9.811 6.415 1.00 63.31 106 ALA A C 1
ATOM 772 O O . ALA A 1 106 ? -19.227 10.384 7.500 1.00 63.31 106 ALA A O 1
ATOM 773 N N . ARG A 1 107 ? -18.742 10.426 5.291 1.00 55.28 107 ARG A N 1
ATOM 774 C CA . ARG A 1 107 ? -18.637 11.879 5.175 1.00 55.28 107 ARG A CA 1
ATOM 775 C C . ARG A 1 107 ? -20.006 12.524 5.294 1.00 55.28 107 ARG A C 1
ATOM 777 O O . ARG A 1 107 ? -20.964 11.929 4.755 1.00 55.28 107 ARG A O 1
#

pLDDT: mean 91.15, std 11.37, range [55.28, 98.44]

Mean predicted aligned error: 6.02 Å

Solvent-accessible surface area (backbone atoms only — not comparable to full-atom values): 5681 Å² total; per-residue (Å²): 134,84,76,63,72,79,76,72,61,52,76,65,55,58,50,52,51,53,51,47,50,53,52,37,53,43,42,35,44,61,43,22,46,53,41,29,54,46,42,27,52,24,47,18,43,52,36,34,74,73,68,40,54,67,69,57,19,44,50,54,24,54,61,50,31,59,59,50,31,52,54,46,20,50,53,31,72,65,34,94,42,54,67,54,26,51,50,54,47,50,64,54,37,52,60,33,49,52,48,37,63,74,63,39,83,83,126